Protein AF-A0A4R6AS30-F1 (afdb_monomer_lite)

Radius of gyration: 17.45 Å; chains: 1; bounding box: 44×29×50 Å

pLDDT: mean 78.9, std 15.55, range [41.69, 95.94]

Foldseek 3Di:
DDWDWAWDCQDVPAPTKTFIADPQATFKIKGADDPPHAGWIKIKGDPAADDPGGGHDPDQVLSQVLLQVLCCVVPVHSPQWDWDADPVGDTMIMGIDHDHPVVRVVSNRSSSVSSNVSVVVCVVVCVPVVLVVVPPDPWDWDDDDDQWTQGNVGDIDGD

Secondary structure (DSSP, 8-state):
--EEEEE----TT-SEEEEEEETTEEEEEEEES-GGG---EEEEE-SS--TTSPPBPS-HHHHHHHHHHHHHHHHS--TTEEEEE-TTS-EEEEEEE---HHHHHHHHHHHHHHHHHHHHHHHHHHHHHHHHHSTTSTT-PEEEETTEEE-TTS-EEE-

Structure (mmCIF, N/CA/C/O backbone):
data_AF-A0A4R6AS30-F1
#
_entry.id   AF-A0A4R6AS30-F1
#
loop_
_atom_site.group_PDB
_atom_site.id
_atom_site.type_symbol
_atom_site.label_atom_id
_atom_site.label_alt_id
_atom_site.label_comp_id
_atom_site.label_asym_id
_atom_site.label_entity_id
_atom_site.label_seq_id
_atom_site.pdbx_PDB_ins_code
_atom_site.Cartn_x
_atom_site.Cartn_y
_atom_site.Cartn_z
_atom_site.occupancy
_atom_site.B_iso_or_equiv
_atom_site.auth_seq_id
_atom_site.auth_comp_id
_atom_site.auth_asym_id
_atom_site.auth_atom_id
_atom_site.pdbx_PDB_model_num
ATOM 1 N N . MET A 1 1 ? 3.106 -12.554 13.165 1.00 74.56 1 MET A N 1
ATOM 2 C CA . MET A 1 1 ? 2.162 -11.852 12.283 1.00 74.56 1 MET A CA 1
ATOM 3 C C . MET A 1 1 ? 2.171 -12.519 10.924 1.00 74.56 1 MET A C 1
ATOM 5 O O . MET A 1 1 ? 3.253 -12.778 10.400 1.00 74.56 1 MET A O 1
ATOM 9 N N . ASN A 1 2 ? 1.000 -12.868 10.403 1.00 82.06 2 ASN A N 1
ATOM 10 C CA . ASN A 1 2 ? 0.871 -13.585 9.136 1.00 82.06 2 ASN A CA 1
ATOM 11 C C . ASN A 1 2 ? 0.672 -12.589 7.987 1.00 82.06 2 ASN A C 1
ATOM 13 O O . ASN A 1 2 ? -0.348 -11.906 7.941 1.00 82.06 2 ASN A O 1
ATOM 17 N N . ILE A 1 3 ? 1.643 -12.511 7.075 1.00 89.88 3 ILE A N 1
ATOM 18 C CA . ILE A 1 3 ? 1.606 -11.633 5.900 1.00 89.88 3 ILE A CA 1
ATOM 19 C C . ILE A 1 3 ? 1.472 -12.517 4.666 1.00 89.88 3 ILE A C 1
ATOM 21 O O . ILE A 1 3 ? 2.301 -13.400 4.436 1.00 89.88 3 ILE A O 1
ATOM 25 N N . LYS A 1 4 ? 0.451 -12.269 3.848 1.00 92.50 4 LYS A N 1
ATOM 26 C CA . LYS A 1 4 ? 0.244 -12.962 2.575 1.00 92.50 4 LYS A CA 1
ATOM 27 C C . LYS A 1 4 ? 0.365 -11.970 1.431 1.00 92.50 4 LYS A C 1
ATOM 29 O O . LYS A 1 4 ? -0.421 -11.033 1.334 1.00 92.50 4 LYS A O 1
ATOM 34 N N . ILE A 1 5 ? 1.331 -12.206 0.549 1.00 93.50 5 ILE A N 1
ATOM 35 C CA . ILE A 1 5 ? 1.465 -11.473 -0.711 1.00 93.50 5 ILE A CA 1
ATOM 36 C C . ILE A 1 5 ? 0.763 -12.281 -1.796 1.00 93.50 5 ILE A C 1
ATOM 38 O O . ILE A 1 5 ? 1.130 -13.427 -2.053 1.00 93.50 5 ILE A O 1
ATOM 42 N N . ILE A 1 6 ? -0.276 -11.708 -2.397 1.00 91.62 6 ILE A N 1
ATOM 43 C CA . ILE A 1 6 ? -1.168 -12.415 -3.322 1.00 91.62 6 ILE A CA 1
ATOM 44 C C . ILE A 1 6 ? -1.213 -11.655 -4.642 1.00 91.62 6 ILE A C 1
ATOM 46 O O . ILE A 1 6 ? -1.432 -10.444 -4.646 1.00 91.62 6 ILE A O 1
ATOM 50 N N . ALA A 1 7 ? -1.026 -12.359 -5.759 1.00 90.25 7 ALA A N 1
ATOM 51 C CA . ALA A 1 7 ? -1.206 -11.780 -7.086 1.00 90.25 7 ALA A CA 1
ATOM 52 C C . ALA A 1 7 ? -2.656 -11.296 -7.269 1.00 90.25 7 ALA A C 1
ATOM 54 O O . ALA A 1 7 ? -3.606 -11.975 -6.877 1.00 90.25 7 ALA A O 1
ATOM 55 N N . SER A 1 8 ? -2.831 -10.121 -7.864 1.00 84.56 8 SER A N 1
ATOM 56 C CA . SER A 1 8 ? -4.136 -9.497 -8.092 1.00 84.56 8 SER A CA 1
ATOM 57 C C . SER A 1 8 ? -4.326 -9.191 -9.578 1.00 84.56 8 SER A C 1
ATOM 59 O O . SER A 1 8 ? -3.364 -9.049 -10.326 1.00 84.56 8 SER A O 1
ATOM 61 N N . GLN A 1 9 ? -5.581 -9.093 -10.011 1.00 82.94 9 GLN A N 1
ATOM 62 C CA . GLN A 1 9 ? -5.955 -8.678 -11.371 1.00 82.94 9 GLN 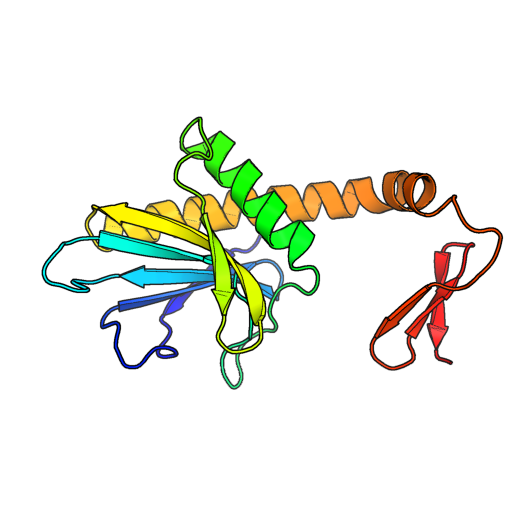A CA 1
ATOM 63 C C . GLN A 1 9 ? -6.871 -7.447 -11.362 1.00 82.94 9 GLN A C 1
ATOM 65 O O . GLN A 1 9 ? -7.548 -7.161 -12.346 1.00 82.94 9 GLN A O 1
ATOM 70 N N . LYS A 1 10 ? -6.909 -6.711 -10.244 1.00 76.31 10 LYS A N 1
ATOM 71 C CA . LYS A 1 10 ? -7.869 -5.622 -10.025 1.00 76.31 10 LYS A CA 1
ATOM 72 C C . LYS A 1 10 ? -7.784 -4.503 -11.064 1.00 76.31 10 LYS A C 1
ATOM 74 O O . LYS A 1 10 ? -8.807 -3.948 -11.451 1.00 76.31 10 LYS A O 1
ATOM 79 N N . PHE A 1 11 ? -6.581 -4.124 -11.485 1.00 73.38 11 PHE A N 1
ATOM 80 C CA . PHE A 1 11 ? -6.376 -3.015 -12.413 1.00 73.38 11 PHE A CA 1
ATOM 81 C C . PHE A 1 11 ? -6.051 -3.539 -13.813 1.00 73.38 11 PHE A C 1
ATOM 83 O O . PHE A 1 11 ? -4.950 -4.011 -14.060 1.00 73.38 11 PHE A O 1
ATOM 90 N N . HIS A 1 12 ? -6.960 -3.391 -14.775 1.00 68.50 12 HIS A N 1
ATOM 91 C CA . HIS A 1 12 ? -6.765 -3.905 -16.142 1.00 68.50 12 HIS A CA 1
ATOM 92 C C . HIS A 1 12 ? -5.509 -3.385 -16.871 1.00 68.50 12 HIS A C 1
ATOM 94 O O . HIS A 1 12 ? -5.073 -3.986 -17.847 1.00 68.50 12 HIS A O 1
ATOM 100 N N . HIS A 1 13 ? -4.921 -2.276 -16.413 1.00 67.19 13 HIS A N 1
ATOM 101 C CA . HIS A 1 13 ? -3.802 -1.605 -17.078 1.00 67.19 13 HIS A CA 1
ATOM 102 C C . HIS A 1 13 ? -2.412 -1.975 -16.536 1.00 67.19 13 HIS A C 1
ATOM 104 O O . HIS A 1 13 ? -1.420 -1.548 -17.124 1.00 67.19 13 HIS A O 1
ATOM 110 N N . SER A 1 14 ? -2.311 -2.739 -15.440 1.00 66.56 14 SER A N 1
ATOM 111 C CA . SER A 1 14 ? -1.015 -3.110 -14.849 1.00 66.56 14 SER A CA 1
ATOM 112 C C . SER A 1 14 ? -0.726 -4.600 -15.058 1.00 66.56 14 SER A C 1
ATOM 114 O O . SER A 1 14 ? -1.501 -5.427 -14.575 1.00 66.56 14 SER A O 1
ATOM 116 N N . PRO A 1 15 ? 0.375 -4.972 -15.734 1.00 70.25 15 PRO A N 1
ATOM 117 C CA . PRO A 1 15 ? 0.663 -6.368 -16.064 1.00 70.25 15 PRO A CA 1
ATOM 118 C C . PRO A 1 15 ? 0.990 -7.219 -14.831 1.00 70.25 15 PRO A C 1
ATOM 120 O O . PRO A 1 15 ? 0.583 -8.376 -14.777 1.00 70.25 15 PRO A O 1
ATOM 123 N N . ALA A 1 16 ? 1.661 -6.646 -13.829 1.00 86.69 16 ALA A N 1
ATOM 124 C CA . ALA A 1 16 ? 1.956 -7.313 -12.567 1.00 86.69 16 ALA A CA 1
ATOM 125 C C . ALA A 1 16 ? 1.348 -6.521 -11.408 1.00 86.69 16 ALA A C 1
ATOM 127 O O . ALA A 1 16 ? 1.505 -5.299 -11.312 1.00 86.69 16 ALA A O 1
ATOM 128 N N . GLN A 1 17 ? 0.586 -7.199 -10.554 1.00 90.12 17 GLN A N 1
ATOM 129 C CA . GLN A 1 17 ? -0.091 -6.576 -9.423 1.00 90.12 17 GLN A CA 1
ATOM 130 C C . GLN A 1 17 ? -0.173 -7.536 -8.252 1.00 90.12 17 GLN A C 1
ATOM 132 O O . GLN A 1 17 ? -0.400 -8.733 -8.431 1.00 90.12 17 GLN A O 1
ATOM 137 N N . TYR A 1 18 ? -0.072 -6.986 -7.050 1.00 92.00 18 TYR A N 1
ATOM 138 C CA . TYR A 1 18 ? -0.132 -7.746 -5.813 1.00 92.00 18 TYR 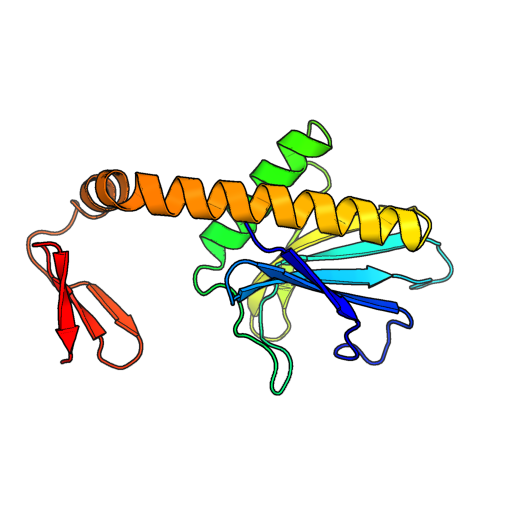A CA 1
ATOM 139 C C . TYR A 1 18 ? -0.951 -6.999 -4.770 1.00 92.00 18 TYR A C 1
ATOM 141 O O . TYR A 1 18 ? -1.083 -5.773 -4.808 1.00 92.00 18 TYR A O 1
ATOM 149 N N . ARG A 1 19 ? -1.471 -7.741 -3.801 1.00 93.44 19 ARG A N 1
ATOM 150 C CA . ARG A 1 19 ? -1.987 -7.207 -2.543 1.00 93.44 19 ARG A CA 1
ATOM 151 C C . ARG A 1 19 ? -1.265 -7.850 -1.367 1.00 93.44 19 ARG A C 1
ATOM 153 O O . ARG A 1 19 ? -0.787 -8.980 -1.484 1.00 93.44 19 ARG A O 1
ATOM 160 N N . ALA A 1 20 ? -1.183 -7.118 -0.265 1.00 94.81 20 ALA A N 1
ATOM 161 C CA . ALA A 1 20 ? -0.651 -7.610 0.993 1.00 94.81 20 ALA A CA 1
ATOM 162 C C . ALA A 1 20 ? -1.792 -7.712 1.998 1.00 94.81 20 ALA A C 1
ATOM 164 O O . ALA A 1 20 ? -2.354 -6.689 2.405 1.00 94.81 20 ALA A O 1
ATOM 165 N N . ASP A 1 21 ? -2.095 -8.945 2.386 1.00 93.31 21 ASP A N 1
ATOM 166 C CA . ASP A 1 21 ? -3.102 -9.263 3.386 1.00 93.31 21 ASP A CA 1
ATOM 167 C C . ASP A 1 21 ? -2.398 -9.576 4.713 1.00 93.31 21 ASP A C 1
ATOM 169 O O . ASP A 1 21 ? -1.500 -10.423 4.764 1.00 93.31 21 ASP A O 1
ATOM 173 N N . VAL A 1 22 ? -2.791 -8.888 5.782 1.00 90.12 22 VAL A N 1
ATOM 174 C CA . VAL A 1 22 ? -2.221 -9.011 7.127 1.00 90.12 22 VAL A CA 1
ATOM 175 C C . VAL A 1 22 ? -3.358 -9.164 8.127 1.00 90.12 22 VAL A C 1
ATOM 177 O O . VAL A 1 22 ? -4.289 -8.364 8.125 1.00 90.12 22 VAL A O 1
ATOM 180 N N . GLU A 1 23 ? -3.303 -10.219 8.945 1.00 86.75 23 GLU A N 1
ATOM 181 C CA . GLU A 1 23 ? -4.306 -10.516 9.988 1.00 86.75 23 GLU A CA 1
ATOM 182 C C . GLU A 1 23 ? -5.770 -10.432 9.492 1.00 86.75 23 GLU A C 1
ATOM 184 O O . GLU A 1 23 ? -6.666 -9.972 10.188 1.00 86.75 23 GLU A O 1
ATOM 189 N N . GLY A 1 24 ? -6.019 -10.880 8.255 1.00 86.69 24 GLY A N 1
ATOM 190 C CA . GLY A 1 24 ? -7.362 -10.925 7.665 1.00 86.69 24 GLY A CA 1
ATOM 191 C C . GLY A 1 24 ? -7.804 -9.660 6.925 1.00 86.69 24 GLY A C 1
ATOM 192 O O . GLY A 1 24 ? -8.908 -9.655 6.389 1.00 86.69 24 GLY A O 1
ATOM 193 N N . PHE A 1 25 ? -6.949 -8.640 6.823 1.00 90.62 25 PHE A N 1
ATOM 194 C CA . PHE A 1 25 ? -7.241 -7.404 6.095 1.00 90.62 25 PHE A CA 1
ATOM 195 C C . PHE A 1 25 ? -6.232 -7.136 4.983 1.00 90.62 25 PHE A C 1
ATOM 197 O O . PHE A 1 25 ? -5.033 -7.340 5.160 1.00 90.62 25 PHE A O 1
ATOM 204 N N . THR A 1 26 ? -6.686 -6.603 3.852 1.00 93.19 26 THR A N 1
ATOM 205 C CA . THR A 1 26 ? -5.786 -6.038 2.843 1.00 93.19 26 THR A CA 1
ATOM 206 C C . THR A 1 26 ? -5.296 -4.669 3.308 1.00 93.19 26 THR A C 1
ATOM 208 O O . THR A 1 26 ? -6.096 -3.747 3.490 1.00 93.19 26 THR A O 1
ATOM 211 N N . LEU A 1 27 ? -3.977 -4.516 3.443 1.00 95.06 27 LEU A N 1
ATOM 212 C CA . LEU A 1 27 ? -3.347 -3.253 3.844 1.00 95.06 27 LEU A CA 1
ATOM 213 C C . LEU A 1 27 ? -2.840 -2.458 2.640 1.00 95.06 27 LEU A C 1
ATOM 215 O O . LEU A 1 27 ? -3.088 -1.260 2.509 1.00 95.06 27 LEU A O 1
ATOM 219 N N . LEU A 1 28 ? -2.116 -3.132 1.748 1.00 95.31 28 LEU A N 1
ATOM 220 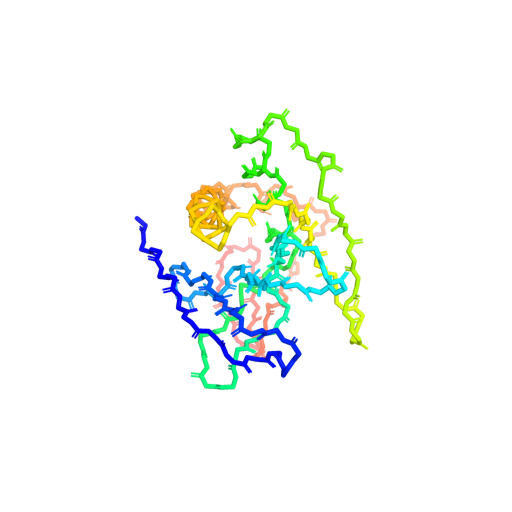C CA . LEU A 1 28 ? -1.409 -2.494 0.645 1.00 95.31 28 LEU A CA 1
ATOM 221 C C . LEU A 1 28 ? -1.706 -3.172 -0.690 1.00 95.31 28 LEU A C 1
ATOM 223 O O . LEU A 1 28 ? -2.054 -4.354 -0.764 1.00 95.31 28 LEU A O 1
ATOM 227 N N . ARG A 1 29 ? -1.488 -2.417 -1.763 1.00 94.00 29 ARG A N 1
ATOM 228 C CA . ARG A 1 29 ? -1.489 -2.885 -3.150 1.00 94.00 29 ARG A CA 1
ATOM 229 C C . ARG A 1 29 ? -0.215 -2.453 -3.844 1.00 94.00 29 ARG A C 1
ATOM 231 O O . ARG A 1 29 ? 0.236 -1.335 -3.635 1.00 94.00 29 ARG A O 1
ATOM 238 N N . LEU A 1 30 ? 0.318 -3.319 -4.689 1.00 92.25 30 LEU A N 1
ATOM 239 C CA . LEU A 1 30 ? 1.462 -3.053 -5.545 1.00 92.25 30 LEU A CA 1
ATOM 240 C C . LEU A 1 30 ? 1.025 -3.191 -6.999 1.00 92.25 30 LEU A C 1
ATOM 242 O O . LEU A 1 30 ? 0.399 -4.182 -7.368 1.00 92.25 30 LEU A O 1
ATOM 246 N N . THR A 1 31 ? 1.382 -2.219 -7.826 1.00 89.75 31 THR A N 1
ATOM 247 C CA . THR A 1 31 ? 1.335 -2.330 -9.286 1.00 89.75 31 THR A CA 1
ATOM 248 C C . THR A 1 31 ? 2.751 -2.196 -9.826 1.00 89.75 31 THR A C 1
ATOM 250 O O . THR A 1 31 ? 3.371 -1.151 -9.628 1.00 89.75 31 THR A O 1
ATOM 253 N N . CYS A 1 32 ? 3.247 -3.240 -10.485 1.00 81.81 32 CYS A N 1
ATOM 254 C CA . CYS A 1 32 ? 4.551 -3.298 -11.139 1.00 81.81 32 CYS A CA 1
ATOM 255 C C . CYS A 1 32 ? 4.384 -3.245 -12.659 1.00 81.81 32 CYS A C 1
ATOM 257 O O . CYS A 1 32 ? 3.467 -3.843 -13.231 1.00 81.81 32 CYS A O 1
ATOM 259 N N . GLY A 1 33 ? 5.317 -2.568 -13.319 1.00 70.31 33 GLY A N 1
ATOM 260 C CA . GLY A 1 33 ? 5.415 -2.566 -14.773 1.00 70.31 33 GLY A CA 1
ATOM 261 C C . GLY A 1 33 ? 5.587 -1.177 -15.363 1.00 70.31 33 GLY A C 1
ATOM 262 O O . GLY A 1 33 ? 5.485 -0.156 -14.683 1.00 70.31 33 GLY A O 1
ATOM 263 N N . SER A 1 34 ? 5.847 -1.154 -16.669 1.00 53.06 34 SER A N 1
ATOM 264 C CA . SER A 1 34 ? 6.096 0.066 -17.424 1.00 53.06 34 SER A CA 1
ATOM 265 C C . SER A 1 34 ? 4.814 0.859 -17.662 1.00 53.06 34 SER A C 1
ATOM 267 O O . SER A 1 34 ? 4.305 0.925 -18.782 1.00 53.06 34 SER A O 1
ATOM 269 N N . SER A 1 35 ? 4.293 1.511 -16.628 1.00 47.25 35 SER A N 1
ATOM 270 C CA . SER A 1 35 ? 3.453 2.679 -16.881 1.00 47.25 35 SER A CA 1
ATOM 271 C C . SER A 1 35 ? 4.350 3.711 -17.568 1.00 47.25 35 SER A C 1
ATOM 273 O O . SER A 1 35 ? 5.311 4.192 -16.974 1.00 47.25 35 SER A O 1
ATOM 275 N N . TYR A 1 36 ? 4.089 3.987 -18.848 1.00 45.50 36 TYR A N 1
ATOM 276 C CA . TYR A 1 36 ? 4.845 4.952 -19.660 1.00 45.50 36 TYR A CA 1
ATOM 277 C C . TYR A 1 36 ? 6.323 4.595 -19.936 1.00 45.50 36 TYR A C 1
ATOM 279 O O . TYR A 1 36 ? 7.162 5.483 -20.061 1.00 45.50 36 TYR A O 1
ATOM 287 N N . GLY A 1 37 ? 6.667 3.307 -20.062 1.00 45.78 37 GLY A N 1
ATOM 288 C CA . GLY A 1 37 ? 8.005 2.898 -20.530 1.00 45.78 37 GLY A CA 1
ATOM 289 C C . GLY A 1 37 ? 9.139 2.984 -19.496 1.00 45.78 37 GLY A C 1
ATOM 290 O O . GLY A 1 37 ? 10.300 2.828 -19.864 1.00 45.78 37 GLY A O 1
ATOM 291 N N . LEU A 1 38 ? 8.830 3.201 -18.212 1.00 49.69 38 LEU A N 1
ATOM 292 C CA . LEU A 1 38 ? 9.810 3.221 -17.119 1.00 49.69 38 LEU A CA 1
ATOM 293 C C . LEU A 1 38 ? 9.659 1.983 -16.226 1.00 49.69 38 LEU A C 1
ATOM 295 O O . LEU A 1 38 ? 8.552 1.657 -15.812 1.00 49.69 38 LEU A O 1
ATOM 299 N N . SER A 1 39 ? 10.761 1.298 -15.910 1.00 66.75 39 SER A N 1
ATOM 300 C CA . SER A 1 39 ? 10.763 0.214 -14.921 1.00 66.75 39 SER A CA 1
ATOM 301 C C . SER A 1 39 ? 10.519 0.767 -13.514 1.00 66.75 39 SER A C 1
ATOM 303 O O . SER A 1 39 ? 11.183 1.712 -13.077 1.00 66.75 39 SER A O 1
ATOM 305 N N . GLY A 1 40 ? 9.558 0.184 -12.801 1.00 75.25 40 GLY A N 1
ATOM 306 C CA . GLY A 1 40 ? 9.203 0.611 -11.456 1.00 75.25 40 GLY A CA 1
ATOM 307 C C . GLY A 1 40 ? 7.893 0.022 -10.953 1.00 75.25 40 GLY A C 1
ATOM 308 O O . GLY A 1 40 ? 7.282 -0.842 -11.592 1.00 75.25 40 GLY A O 1
ATOM 309 N N . GLY A 1 41 ? 7.471 0.526 -9.798 1.00 85.69 41 GLY A N 1
ATOM 310 C CA . GLY A 1 41 ? 6.236 0.125 -9.148 1.00 85.69 41 GLY A CA 1
ATOM 311 C C . GLY A 1 41 ? 5.625 1.244 -8.315 1.00 85.69 41 GLY A C 1
ATOM 312 O O . GLY A 1 41 ? 6.303 2.193 -7.912 1.00 85.69 41 GLY A O 1
ATOM 313 N N . ALA A 1 42 ? 4.326 1.116 -8.068 1.00 89.81 42 ALA A N 1
ATOM 314 C CA . ALA A 1 42 ? 3.583 1.971 -7.154 1.00 89.81 42 ALA A CA 1
ATOM 315 C C . ALA A 1 42 ? 2.963 1.119 -6.047 1.00 89.81 42 ALA A C 1
ATOM 317 O O . ALA A 1 42 ? 2.261 0.146 -6.335 1.00 89.81 42 ALA A O 1
ATOM 318 N N . ILE A 1 43 ? 3.216 1.495 -4.797 1.00 93.12 43 ILE A N 1
ATOM 319 C CA . ILE A 1 43 ? 2.627 0.878 -3.610 1.00 93.12 43 ILE A CA 1
ATOM 320 C C . ILE A 1 43 ? 1.583 1.833 -3.053 1.00 93.12 43 ILE A C 1
ATOM 322 O O . ILE A 1 43 ? 1.878 3.004 -2.837 1.00 93.12 43 ILE A O 1
ATOM 326 N N . LYS A 1 44 ? 0.370 1.341 -2.813 1.00 94.56 44 LYS A N 1
ATOM 327 C CA . LYS A 1 44 ? -0.762 2.144 -2.343 1.00 94.56 44 LYS A CA 1
ATOM 328 C C . LYS A 1 44 ? -1.392 1.521 -1.112 1.00 94.56 44 LYS A C 1
ATOM 330 O O . LYS A 1 44 ? -1.526 0.296 -1.076 1.00 94.56 44 LYS A O 1
ATOM 335 N N . THR A 1 45 ? -1.862 2.327 -0.162 1.00 95.94 45 THR A N 1
ATOM 336 C CA . THR A 1 45 ? -2.821 1.816 0.826 1.00 95.94 45 THR A CA 1
ATOM 337 C C . THR A 1 45 ? -4.096 1.382 0.115 1.00 95.94 45 THR A C 1
ATOM 339 O O . THR A 1 45 ? -4.554 2.014 -0.843 1.00 95.94 45 THR A O 1
ATOM 342 N N . ALA A 1 46 ? -4.658 0.253 0.531 1.00 92.31 46 ALA A N 1
ATOM 343 C CA . ALA A 1 46 ? -5.900 -0.212 -0.054 1.00 92.31 46 ALA A CA 1
ATOM 344 C C . ALA A 1 46 ? -7.055 0.722 0.354 1.00 92.31 46 ALA A C 1
ATOM 346 O O . ALA A 1 46 ? -7.077 1.231 1.464 1.00 92.31 46 ALA A O 1
ATOM 347 N N . THR A 1 47 ? -7.998 0.976 -0.557 1.00 88.81 47 THR A N 1
ATOM 348 C CA . THR A 1 47 ? -9.227 1.753 -0.273 1.00 88.81 47 THR A CA 1
ATOM 349 C C . THR A 1 47 ? -10.501 0.938 -0.462 1.00 88.81 47 THR A C 1
ATOM 351 O O . THR A 1 47 ? -11.578 1.336 -0.031 1.00 88.81 47 THR A O 1
ATOM 354 N N . VAL A 1 48 ? -10.398 -0.194 -1.160 1.00 83.44 48 VAL A N 1
ATOM 355 C CA . VAL A 1 48 ? -11.498 -1.128 -1.401 1.00 83.44 48 VAL A CA 1
ATOM 356 C C . VAL A 1 48 ? -10.958 -2.536 -1.628 1.00 83.44 48 VAL A C 1
ATOM 358 O O . VAL A 1 48 ? -9.847 -2.701 -2.161 1.00 83.44 48 VAL A O 1
ATOM 361 N N . GLY A 1 49 ? -11.737 -3.536 -1.211 1.00 73.19 49 GLY A N 1
ATOM 362 C CA . GLY A 1 49 ? -11.419 -4.957 -1.357 1.00 73.19 49 GLY A CA 1
ATOM 363 C C . GLY A 1 49 ? -11.296 -5.389 -2.818 1.00 73.19 49 GLY A C 1
ATOM 364 O O . GLY A 1 49 ? -11.593 -4.624 -3.741 1.00 73.19 49 GLY A O 1
ATOM 365 N N . ASP A 1 50 ? -10.777 -6.593 -3.033 1.00 69.62 50 ASP A N 1
ATOM 366 C CA . ASP A 1 50 ? -10.970 -7.297 -4.309 1.00 69.62 50 ASP A CA 1
ATOM 367 C C . ASP A 1 50 ? -12.356 -7.946 -4.295 1.00 69.62 50 ASP A C 1
ATOM 369 O O . ASP A 1 50 ? -12.831 -8.321 -3.224 1.00 69.62 50 ASP A O 1
ATOM 373 N N . ASP A 1 51 ? -13.003 -8.089 -5.452 1.00 63.28 51 ASP A N 1
ATOM 374 C CA . ASP A 1 51 ? -14.273 -8.817 -5.541 1.00 63.28 51 ASP A CA 1
ATOM 375 C C . ASP A 1 51 ? -14.065 -10.254 -5.028 1.00 63.28 51 ASP A C 1
ATOM 377 O O . ASP A 1 51 ? -13.312 -11.034 -5.612 1.00 63.28 51 ASP A O 1
ATOM 381 N N . GLY A 1 52 ? -14.668 -10.581 -3.879 1.00 64.19 52 GLY A N 1
ATOM 382 C CA . GLY A 1 52 ? -14.477 -11.861 -3.180 1.00 64.19 52 GLY A CA 1
ATOM 383 C C . GLY A 1 52 ? -13.150 -12.014 -2.415 1.00 64.19 52 GLY A C 1
ATOM 384 O O . GLY A 1 52 ? -12.847 -13.106 -1.936 1.00 64.19 52 GLY A O 1
ATOM 385 N N . GLY A 1 53 ? -12.346 -10.952 -2.305 1.00 72.88 53 GLY A N 1
ATOM 386 C CA . GLY A 1 53 ? -11.145 -10.896 -1.468 1.00 72.88 53 GLY A CA 1
ATOM 387 C C . GLY A 1 53 ? -11.445 -10.557 -0.005 1.00 72.88 53 GLY A C 1
ATOM 388 O O . GLY A 1 53 ? -12.587 -10.311 0.376 1.00 72.88 53 GLY A O 1
ATOM 389 N N . VAL A 1 54 ? -10.399 -10.527 0.824 1.00 83.94 54 VAL A N 1
ATOM 390 C CA . VAL A 1 54 ? -10.521 -10.070 2.216 1.00 83.94 54 VAL A CA 1
ATOM 391 C C . VAL A 1 54 ? -10.836 -8.563 2.271 1.00 83.94 54 VAL A C 1
ATOM 393 O O . VAL A 1 54 ? -10.478 -7.831 1.337 1.00 83.94 54 VAL A O 1
ATOM 396 N N . PRO A 1 55 ? -11.519 -8.079 3.326 1.00 88.06 55 PRO A N 1
ATOM 397 C CA . PRO A 1 55 ? -11.827 -6.659 3.464 1.00 88.06 55 PRO A CA 1
ATOM 398 C C . PRO A 1 55 ? -10.555 -5.813 3.571 1.00 88.06 55 PRO A C 1
ATOM 400 O O . PRO A 1 55 ? -9.491 -6.284 3.969 1.00 88.06 55 PRO A O 1
ATOM 403 N N . VAL A 1 56 ? -10.667 -4.532 3.225 1.00 88.69 56 VAL A N 1
ATOM 404 C CA . VAL A 1 56 ? -9.609 -3.552 3.508 1.00 88.69 56 VAL A CA 1
ATOM 405 C C . VAL A 1 56 ? -9.635 -3.201 4.986 1.00 88.69 56 VAL A C 1
ATOM 407 O O . VAL A 1 56 ? -10.695 -3.248 5.607 1.00 88.69 56 VAL A O 1
ATOM 410 N N . TYR A 1 57 ? -8.472 -2.864 5.541 1.00 88.38 57 TYR A N 1
ATOM 411 C CA . TYR A 1 57 ? -8.388 -2.380 6.914 1.00 88.38 57 TYR A CA 1
ATOM 412 C C . TYR A 1 57 ? -9.338 -1.184 7.124 1.00 88.38 57 TYR A C 1
ATOM 414 O O . TYR A 1 57 ? -9.290 -0.242 6.331 1.00 88.38 57 TYR A O 1
ATOM 422 N N . PRO A 1 58 ? -10.215 -1.218 8.141 1.00 84.62 58 PRO A N 1
ATOM 423 C CA . PRO A 1 58 ? -11.359 -0.308 8.218 1.00 84.62 58 PRO A CA 1
ATOM 424 C C . PRO A 1 58 ? -10.955 1.152 8.450 1.00 84.62 58 PRO A C 1
ATOM 426 O O . PRO A 1 58 ? -11.552 2.055 7.865 1.00 84.62 58 PRO A O 1
ATOM 429 N N . ASP A 1 59 ? -9.921 1.394 9.259 1.00 87.56 59 ASP A N 1
ATOM 430 C CA . ASP A 1 59 ? -9.436 2.745 9.530 1.00 87.56 59 ASP A CA 1
ATOM 431 C C . ASP A 1 59 ? -8.369 3.167 8.510 1.00 87.56 59 ASP A C 1
ATOM 433 O O . ASP A 1 59 ? -7.179 2.845 8.609 1.00 87.56 59 ASP A O 1
ATOM 437 N N . GLN A 1 60 ? -8.810 3.948 7.525 1.00 89.06 60 GLN A N 1
ATOM 438 C CA . GLN A 1 60 ? -7.944 4.479 6.479 1.00 89.06 60 GLN A CA 1
ATOM 439 C C . GLN A 1 60 ? -6.891 5.465 7.009 1.00 89.06 60 GLN A C 1
ATOM 441 O O . GLN A 1 60 ? -5.797 5.556 6.445 1.00 89.06 60 GLN A O 1
ATOM 446 N N . GLY A 1 61 ? -7.194 6.206 8.077 1.00 88.38 61 GLY A N 1
ATOM 447 C CA . GLY A 1 61 ? -6.264 7.145 8.703 1.00 88.38 61 GLY A CA 1
ATOM 448 C C . GLY A 1 61 ? -5.125 6.412 9.406 1.00 88.38 61 GLY A C 1
ATOM 449 O O . GLY A 1 61 ? -3.950 6.736 9.185 1.00 88.38 61 GLY A O 1
ATOM 450 N N . ALA A 1 62 ? -5.455 5.369 10.168 1.00 89.81 62 ALA A N 1
ATOM 451 C CA . ALA A 1 62 ? -4.473 4.476 10.775 1.00 89.81 62 ALA A CA 1
ATOM 452 C C . ALA A 1 62 ? -3.646 3.743 9.712 1.00 89.81 62 ALA A C 1
ATOM 454 O O . ALA A 1 62 ? -2.428 3.635 9.852 1.00 89.81 62 ALA A O 1
ATOM 455 N N . LEU A 1 63 ? -4.265 3.307 8.612 1.00 93.25 63 LEU A N 1
ATOM 456 C CA . LEU A 1 63 ? -3.567 2.626 7.522 1.00 93.25 63 LEU A CA 1
ATOM 457 C C . LEU A 1 63 ? -2.518 3.526 6.846 1.00 93.25 63 LEU A C 1
ATOM 459 O O . LEU A 1 63 ? -1.379 3.109 6.631 1.00 93.25 63 LEU A O 1
ATOM 463 N N . ILE A 1 64 ? -2.876 4.778 6.549 1.00 93.31 64 ILE A N 1
ATOM 464 C CA . ILE A 1 64 ? -1.949 5.775 5.990 1.00 93.31 64 ILE A CA 1
ATOM 465 C C . ILE A 1 64 ? -0.836 6.106 6.993 1.00 93.31 64 ILE A C 1
ATOM 467 O O . ILE A 1 64 ? 0.340 6.158 6.624 1.00 93.31 64 ILE A O 1
ATOM 471 N N . SER A 1 65 ? -1.185 6.288 8.267 1.00 91.38 65 SER A N 1
ATOM 472 C CA . SER A 1 65 ? -0.218 6.573 9.333 1.00 91.38 65 SER A CA 1
ATOM 473 C C . SER A 1 65 ? 0.773 5.424 9.521 1.00 91.38 65 SER A C 1
ATOM 475 O O . SER A 1 65 ? 1.981 5.653 9.611 1.00 91.38 65 SER A O 1
ATOM 477 N N . ALA A 1 66 ? 0.294 4.181 9.492 1.00 93.69 66 ALA A N 1
ATOM 478 C CA . ALA A 1 66 ? 1.133 2.993 9.550 1.00 93.69 66 ALA A CA 1
ATOM 479 C C . ALA A 1 66 ? 2.080 2.915 8.347 1.00 93.69 66 ALA A C 1
ATOM 481 O O . ALA A 1 66 ? 3.259 2.614 8.524 1.00 93.69 66 ALA A O 1
ATOM 482 N N . MET A 1 67 ? 1.606 3.240 7.138 1.00 95.31 67 MET A N 1
ATOM 483 C CA . MET A 1 67 ? 2.449 3.286 5.938 1.00 95.31 67 MET A CA 1
ATOM 484 C C . MET A 1 67 ? 3.562 4.329 6.068 1.00 95.31 67 MET A C 1
ATOM 486 O O . MET A 1 67 ? 4.711 4.042 5.740 1.00 95.31 67 MET A O 1
ATOM 490 N N . LYS A 1 68 ? 3.248 5.515 6.601 1.00 91.44 68 LYS A N 1
ATOM 491 C CA . LYS A 1 68 ? 4.237 6.563 6.884 1.00 91.44 68 LYS A CA 1
ATOM 492 C C . LYS A 1 68 ? 5.297 6.090 7.881 1.00 91.44 68 LYS A C 1
ATOM 494 O O . LYS A 1 68 ? 6.488 6.233 7.614 1.00 91.44 68 LYS A O 1
ATOM 499 N N . VAL A 1 69 ? 4.885 5.492 9.000 1.00 91.25 69 VAL A N 1
ATOM 500 C CA . VAL A 1 69 ? 5.813 4.943 10.006 1.00 91.25 69 VAL A CA 1
ATOM 501 C C . VAL A 1 69 ? 6.691 3.844 9.402 1.00 91.25 69 VAL A C 1
ATOM 503 O O . VAL A 1 69 ? 7.909 3.862 9.582 1.00 91.25 69 VAL A O 1
ATOM 506 N N . ALA A 1 70 ? 6.095 2.917 8.651 1.00 91.38 70 ALA A N 1
ATOM 507 C CA . ALA A 1 70 ? 6.808 1.837 7.977 1.00 91.38 70 ALA A CA 1
ATOM 508 C C . ALA A 1 70 ? 7.832 2.372 6.968 1.00 91.38 70 ALA A C 1
ATOM 510 O O . ALA A 1 70 ? 8.974 1.910 6.941 1.00 91.38 70 ALA A O 1
ATOM 511 N N . LEU A 1 71 ? 7.463 3.382 6.179 1.00 88.31 71 LEU A N 1
ATOM 512 C CA . LEU A 1 71 ? 8.358 4.014 5.218 1.00 88.31 71 LEU A CA 1
ATOM 513 C C . LEU A 1 71 ? 9.535 4.713 5.910 1.00 88.31 71 LEU A C 1
ATOM 515 O O . LEU A 1 71 ? 10.679 4.497 5.516 1.00 88.31 71 LEU A O 1
ATOM 519 N N . ILE A 1 72 ? 9.290 5.463 6.989 1.00 86.12 72 ILE A N 1
ATOM 520 C CA . ILE A 1 72 ? 10.358 6.100 7.778 1.00 86.12 72 ILE A CA 1
ATOM 521 C C . ILE A 1 72 ? 11.327 5.052 8.332 1.00 86.12 72 ILE A C 1
ATOM 523 O O . ILE A 1 72 ? 12.537 5.239 8.242 1.00 86.12 72 ILE A O 1
ATOM 527 N N . LYS A 1 73 ? 10.830 3.932 8.867 1.00 86.88 73 LYS A N 1
ATOM 528 C CA . LYS A 1 73 ? 11.697 2.856 9.375 1.00 86.88 73 LYS A CA 1
ATOM 529 C C . LYS A 1 73 ? 12.540 2.203 8.279 1.00 86.88 73 LYS A C 1
ATOM 531 O O . LYS A 1 73 ? 13.676 1.818 8.529 1.00 86.88 73 LYS A O 1
ATOM 536 N N . SER A 1 74 ? 11.974 2.075 7.083 1.00 83.69 74 SER A N 1
ATOM 537 C CA . SER A 1 74 ? 12.563 1.298 5.988 1.00 83.69 74 SER A CA 1
ATOM 538 C C . SER A 1 74 ? 13.511 2.122 5.114 1.00 83.69 74 SER A C 1
ATOM 540 O O . SER A 1 74 ? 14.514 1.603 4.633 1.00 83.69 74 SER A O 1
ATOM 542 N N . ALA A 1 75 ? 13.198 3.402 4.904 1.00 81.56 75 ALA A N 1
ATOM 543 C CA . ALA A 1 75 ? 13.911 4.309 4.002 1.00 81.56 75 ALA A CA 1
ATOM 544 C C . ALA A 1 75 ? 14.492 5.549 4.710 1.00 81.56 75 ALA A C 1
ATOM 546 O O . ALA A 1 75 ? 15.172 6.357 4.081 1.00 81.56 75 ALA A O 1
ATOM 547 N N . GLY A 1 76 ? 14.231 5.732 6.009 1.00 78.81 76 GLY A N 1
ATOM 548 C CA . GLY A 1 76 ? 14.716 6.871 6.798 1.00 78.81 76 GLY A CA 1
ATOM 549 C C . GLY A 1 76 ? 13.973 8.190 6.553 1.00 78.81 76 GLY A C 1
ATOM 550 O O . GLY A 1 76 ? 14.315 9.203 7.160 1.00 78.81 76 GLY A O 1
ATOM 551 N N . SER A 1 77 ? 12.972 8.212 5.667 1.00 76.06 77 SER A N 1
ATOM 552 C CA . SER A 1 77 ? 12.194 9.406 5.321 1.00 76.06 77 SER A CA 1
ATOM 553 C C . SER A 1 77 ? 10.848 9.027 4.706 1.00 76.06 77 SER A C 1
ATOM 555 O O . SER A 1 77 ? 10.740 7.974 4.093 1.00 76.06 77 SER A O 1
ATOM 557 N N . ASP A 1 78 ? 9.842 9.895 4.833 1.00 79.06 78 ASP A N 1
ATOM 558 C CA . ASP A 1 78 ? 8.518 9.762 4.211 1.00 79.06 78 ASP A CA 1
ATOM 559 C C . ASP A 1 78 ? 8.307 10.679 2.997 1.00 79.06 78 ASP A C 1
ATOM 561 O O . ASP A 1 78 ? 7.185 10.808 2.518 1.00 79.06 78 ASP A O 1
ATOM 565 N N . ARG A 1 79 ? 9.362 11.325 2.485 1.00 73.62 79 ARG A N 1
ATOM 566 C CA . ARG A 1 79 ? 9.253 12.289 1.373 1.00 73.62 79 ARG A CA 1
ATOM 567 C C . ARG A 1 79 ? 8.659 11.705 0.091 1.00 73.62 79 ARG A C 1
ATOM 569 O O . ARG A 1 79 ? 8.106 12.460 -0.699 1.00 73.62 79 ARG A O 1
ATOM 576 N N . ASP A 1 80 ? 8.774 10.394 -0.089 1.00 81.62 80 ASP A N 1
ATOM 577 C CA . ASP A 1 80 ? 8.253 9.675 -1.253 1.00 81.62 80 ASP A CA 1
ATOM 578 C C . ASP A 1 80 ? 6.794 9.212 -1.074 1.00 81.62 80 ASP A C 1
ATOM 580 O O . ASP A 1 80 ? 6.249 8.560 -1.964 1.00 81.62 80 ASP A O 1
ATOM 584 N N . LEU A 1 81 ? 6.163 9.514 0.070 1.00 89.06 81 LEU A N 1
ATOM 585 C CA . LEU A 1 81 ? 4.755 9.218 0.331 1.00 89.06 81 LEU A CA 1
ATOM 586 C C . LEU A 1 81 ? 3.868 10.403 -0.062 1.00 89.06 81 LEU A C 1
ATOM 588 O O . LEU A 1 81 ? 3.887 11.458 0.574 1.00 89.06 81 LEU A O 1
ATOM 592 N N . GLU A 1 82 ? 3.004 10.191 -1.046 1.00 91.38 82 GLU A N 1
ATOM 593 C CA . GLU A 1 82 ? 1.953 11.131 -1.428 1.00 91.38 82 GLU A CA 1
ATOM 594 C C . GLU A 1 82 ? 0.595 10.692 -0.875 1.00 91.38 82 GLU A C 1
ATOM 596 O O . GLU A 1 82 ? 0.228 9.520 -0.958 1.00 91.38 82 GLU A O 1
ATOM 601 N N . ILE A 1 83 ? -0.197 11.636 -0.356 1.00 92.38 83 ILE A N 1
ATOM 602 C CA . ILE A 1 83 ? -1.595 11.378 0.012 1.00 92.38 83 ILE A CA 1
ATOM 603 C C . ILE A 1 83 ? -2.497 11.832 -1.128 1.00 92.38 83 ILE A C 1
ATOM 605 O O . ILE A 1 83 ? -2.591 13.021 -1.439 1.00 92.38 83 ILE A O 1
ATOM 609 N N . ARG A 1 84 ? -3.180 10.876 -1.751 1.00 91.19 84 ARG A N 1
ATOM 610 C CA . ARG A 1 84 ? -4.045 11.091 -2.916 1.00 91.19 84 ARG A CA 1
ATOM 611 C C . ARG A 1 84 ? -5.476 10.671 -2.599 1.00 91.19 84 ARG A C 1
ATOM 613 O O . ARG A 1 84 ? -5.752 10.121 -1.536 1.00 91.19 84 ARG A O 1
ATOM 620 N N . ARG A 1 85 ? -6.405 10.956 -3.513 1.00 89.69 85 ARG A N 1
ATOM 621 C CA . ARG A 1 85 ? -7.802 10.507 -3.430 1.00 89.69 85 ARG A CA 1
ATOM 622 C C . ARG A 1 85 ? -8.149 9.629 -4.620 1.00 89.69 85 ARG A C 1
ATOM 624 O O . ARG A 1 85 ? -7.701 9.905 -5.733 1.00 89.69 85 ARG A O 1
ATOM 631 N N . ASP A 1 86 ? -8.911 8.567 -4.381 1.00 84.50 86 ASP A N 1
ATOM 632 C CA . ASP A 1 86 ? -9.427 7.720 -5.458 1.00 84.50 86 ASP A CA 1
ATOM 633 C C . ASP A 1 86 ? -10.636 8.369 -6.159 1.00 84.50 86 ASP A C 1
ATOM 635 O O . ASP A 1 86 ? -11.064 9.468 -5.802 1.00 84.50 86 ASP A O 1
ATOM 639 N N . SER A 1 87 ? -11.191 7.705 -7.178 1.00 83.94 87 SER A N 1
ATOM 640 C CA . SER A 1 87 ? -12.334 8.219 -7.952 1.00 83.94 87 SER A CA 1
ATOM 641 C C . SER A 1 87 ? -13.614 8.410 -7.131 1.00 83.94 87 SER A C 1
ATOM 643 O O . SER A 1 87 ? -14.522 9.100 -7.586 1.00 83.94 87 SER A O 1
ATOM 645 N N . LEU A 1 88 ? -13.685 7.823 -5.933 1.00 85.50 88 LEU A N 1
ATOM 646 C CA . LEU A 1 88 ? -14.789 7.967 -4.984 1.00 85.50 88 LEU A CA 1
ATOM 647 C C . LEU A 1 88 ? -14.442 8.938 -3.840 1.00 85.50 88 LEU A C 1
ATOM 649 O O . LEU A 1 88 ? -15.209 9.077 -2.892 1.00 85.50 88 LEU A O 1
ATOM 653 N N . GLY A 1 89 ? -13.295 9.619 -3.915 1.00 84.25 89 GLY A N 1
ATOM 654 C CA . GLY A 1 89 ? -12.872 10.638 -2.957 1.00 84.25 89 GLY A CA 1
ATOM 655 C C . GLY A 1 89 ? -12.181 10.105 -1.700 1.00 84.25 89 GLY A C 1
ATOM 656 O O . GLY A 1 89 ? -11.830 10.911 -0.833 1.00 84.25 89 GLY A O 1
ATOM 657 N N . ARG A 1 90 ? -11.937 8.794 -1.581 1.00 87.06 90 ARG A N 1
ATOM 658 C CA . ARG A 1 90 ? -11.287 8.195 -0.400 1.00 87.06 90 ARG A CA 1
ATOM 659 C C . ARG A 1 90 ? -9.786 8.447 -0.430 1.00 87.06 90 ARG A C 1
ATOM 661 O O . ARG A 1 90 ? -9.157 8.276 -1.472 1.00 87.06 90 ARG A O 1
ATOM 668 N N . ALA A 1 91 ? -9.218 8.845 0.706 1.00 91.12 91 ALA A N 1
ATOM 669 C CA . ALA A 1 91 ? -7.788 9.108 0.815 1.00 91.12 91 ALA A CA 1
ATOM 670 C C . ALA A 1 91 ? -6.967 7.808 0.786 1.00 91.12 91 ALA A C 1
ATOM 672 O O . ALA A 1 91 ? -7.382 6.792 1.344 1.00 91.12 91 ALA A O 1
ATOM 673 N N . PHE A 1 92 ? -5.787 7.839 0.176 1.00 93.25 92 PHE A N 1
ATOM 674 C CA . PHE A 1 92 ? -4.813 6.750 0.228 1.00 93.25 92 PHE A CA 1
ATOM 675 C C . PHE A 1 92 ? -3.384 7.277 0.167 1.00 93.25 92 PHE A C 1
ATOM 677 O O . PHE A 1 92 ? -3.132 8.326 -0.427 1.00 93.25 92 PHE A O 1
ATOM 684 N N . GLY A 1 93 ? -2.462 6.541 0.783 1.00 94.06 93 GLY A N 1
ATOM 685 C CA . GLY A 1 93 ? -1.028 6.788 0.669 1.00 94.06 93 GLY A CA 1
ATOM 686 C C . GLY A 1 93 ? -0.470 6.085 -0.562 1.00 94.06 93 GLY A C 1
ATOM 687 O O . GLY A 1 93 ? -0.846 4.945 -0.826 1.00 94.06 93 GLY A O 1
ATOM 688 N N . GLU A 1 94 ? 0.400 6.746 -1.315 1.00 94.44 94 GLU A N 1
ATOM 689 C CA . GLU A 1 94 ? 1.060 6.215 -2.507 1.00 94.44 94 GLU A CA 1
ATOM 690 C C . GLU A 1 94 ? 2.566 6.456 -2.438 1.00 94.44 94 GLU A C 1
ATOM 692 O O . GLU A 1 94 ? 3.005 7.562 -2.149 1.00 94.44 94 GLU A O 1
ATOM 697 N N . ILE A 1 95 ? 3.347 5.419 -2.734 1.00 90.94 95 ILE A N 1
ATOM 698 C CA . ILE A 1 95 ? 4.792 5.498 -2.949 1.00 90.94 95 ILE A CA 1
ATOM 699 C C . ILE A 1 95 ? 5.058 5.038 -4.372 1.00 90.94 95 ILE A C 1
ATOM 701 O O . ILE A 1 95 ? 4.625 3.950 -4.761 1.00 90.94 95 ILE A O 1
ATOM 705 N N . THR A 1 96 ? 5.807 5.824 -5.136 1.00 88.06 96 THR A N 1
ATOM 706 C CA . THR A 1 96 ? 6.272 5.431 -6.471 1.00 88.06 96 THR A CA 1
ATOM 707 C C . THR A 1 96 ? 7.782 5.310 -6.487 1.00 88.06 96 THR A C 1
ATOM 709 O O . THR A 1 96 ? 8.480 6.185 -5.984 1.00 88.06 96 THR A O 1
ATOM 712 N N . GLY A 1 97 ? 8.300 4.249 -7.097 1.00 83.06 97 GLY A N 1
ATOM 713 C CA . GLY A 1 97 ? 9.736 4.015 -7.167 1.00 83.06 97 GLY A CA 1
ATOM 714 C C . GLY A 1 97 ? 10.151 3.321 -8.453 1.00 83.06 97 GLY A C 1
ATOM 715 O O . GLY A 1 97 ? 9.338 2.714 -9.151 1.00 83.06 97 GLY A O 1
ATOM 716 N N . LYS A 1 98 ? 11.447 3.406 -8.758 1.00 83.06 98 LYS A N 1
ATOM 717 C CA . LYS A 1 98 ? 12.086 2.627 -9.825 1.00 83.06 98 LYS A CA 1
ATOM 718 C C . LYS A 1 98 ? 12.649 1.334 -9.242 1.00 83.06 98 LYS A C 1
ATOM 720 O O . LYS A 1 98 ? 13.128 1.335 -8.113 1.00 83.06 98 LYS A O 1
ATOM 725 N N . GLY A 1 99 ? 12.634 0.258 -10.018 1.00 81.25 99 GLY A N 1
ATOM 726 C CA . GLY A 1 99 ? 13.146 -1.039 -9.575 1.00 81.25 99 GLY A CA 1
ATOM 727 C C . GLY A 1 99 ? 12.705 -2.180 -10.480 1.00 81.25 99 GLY A C 1
ATOM 728 O O . GLY A 1 99 ? 11.868 -1.990 -11.368 1.00 81.25 99 GLY A O 1
ATOM 729 N N . SER A 1 100 ? 13.293 -3.357 -10.266 1.00 84.19 100 SER A N 1
ATOM 730 C CA . SER A 1 100 ? 12.750 -4.596 -10.824 1.00 84.19 100 SER A CA 1
ATOM 731 C C . SER A 1 100 ? 11.465 -4.995 -10.091 1.00 84.19 100 SER A C 1
ATOM 733 O O . SER A 1 100 ? 11.203 -4.535 -8.980 1.00 84.19 100 SER A O 1
ATOM 735 N N . GLU A 1 101 ? 10.664 -5.870 -10.698 1.00 85.81 101 GLU A N 1
ATOM 736 C CA . GLU A 1 101 ? 9.478 -6.432 -10.042 1.00 85.81 101 GLU A CA 1
ATOM 737 C C . GLU A 1 101 ? 9.834 -7.098 -8.704 1.00 85.81 101 GLU A C 1
ATOM 739 O O . GLU A 1 101 ? 9.180 -6.826 -7.699 1.00 85.81 101 GLU A O 1
ATOM 744 N N . ASP A 1 102 ? 10.924 -7.870 -8.664 1.00 87.69 102 ASP A N 1
ATOM 745 C CA . ASP A 1 102 ? 11.415 -8.530 -7.450 1.00 87.69 102 ASP A CA 1
ATOM 746 C C . ASP A 1 102 ? 11.805 -7.525 -6.356 1.00 87.69 102 ASP A C 1
ATOM 748 O O . ASP A 1 102 ? 11.517 -7.739 -5.177 1.00 87.69 102 ASP A O 1
ATOM 752 N N . ASP A 1 103 ? 12.443 -6.407 -6.719 1.00 86.94 103 ASP A N 1
ATOM 753 C CA . ASP A 1 103 ? 12.745 -5.327 -5.770 1.00 86.94 103 ASP A CA 1
ATOM 754 C C . ASP A 1 103 ? 11.464 -4.723 -5.197 1.00 86.94 103 ASP A C 1
ATOM 756 O O . ASP A 1 103 ? 11.341 -4.561 -3.980 1.00 86.94 103 ASP A O 1
ATOM 760 N N . CYS A 1 104 ? 10.490 -4.436 -6.063 1.00 89.06 104 CYS A N 1
ATOM 761 C CA . CYS A 1 104 ? 9.207 -3.880 -5.660 1.00 89.06 104 CYS A CA 1
ATOM 762 C C . CYS A 1 104 ? 8.438 -4.839 -4.742 1.00 89.06 104 CYS A C 1
ATOM 764 O O . CYS A 1 104 ? 7.929 -4.401 -3.713 1.00 89.06 104 CYS A O 1
ATOM 766 N N . VAL A 1 105 ? 8.389 -6.136 -5.060 1.00 90.94 105 VAL A N 1
ATOM 767 C CA . VAL A 1 105 ? 7.713 -7.154 -4.237 1.00 90.94 105 VAL A CA 1
ATOM 768 C C . VAL A 1 105 ? 8.411 -7.325 -2.885 1.00 90.94 105 VAL A C 1
ATOM 770 O O . VAL A 1 105 ? 7.734 -7.419 -1.858 1.00 90.94 105 VAL A O 1
ATOM 773 N N . ARG A 1 106 ? 9.750 -7.308 -2.842 1.00 91.31 106 ARG A N 1
ATOM 774 C CA . ARG A 1 106 ? 10.505 -7.369 -1.577 1.00 91.31 106 ARG A CA 1
ATOM 775 C C . ARG A 1 106 ? 10.223 -6.166 -0.685 1.00 91.31 106 ARG A C 1
ATOM 777 O O . ARG A 1 106 ? 9.917 -6.342 0.493 1.00 91.31 106 ARG A O 1
ATOM 784 N N . PHE A 1 107 ? 10.291 -4.958 -1.242 1.00 91.56 107 PHE A N 1
ATOM 785 C CA . PHE A 1 107 ? 10.006 -3.737 -0.491 1.00 91.56 107 PHE A CA 1
ATOM 786 C C . PHE A 1 107 ? 8.545 -3.681 -0.027 1.00 91.56 107 PHE A C 1
ATOM 788 O O . PHE A 1 107 ? 8.260 -3.307 1.107 1.00 91.56 107 PHE A O 1
ATOM 795 N N . PHE A 1 108 ? 7.621 -4.138 -0.870 1.00 93.69 108 PHE A N 1
ATOM 796 C CA . PHE A 1 108 ? 6.204 -4.266 -0.550 1.00 93.69 108 PHE A CA 1
ATOM 797 C C . PHE A 1 108 ? 5.935 -5.202 0.631 1.00 93.69 108 PHE A C 1
ATOM 799 O O . PHE A 1 108 ? 5.189 -4.839 1.541 1.00 93.69 108 PHE A O 1
ATOM 806 N N . ALA A 1 109 ? 6.563 -6.380 0.651 1.00 94.38 109 ALA A N 1
ATOM 807 C CA . ALA A 1 109 ? 6.433 -7.323 1.759 1.00 94.38 109 ALA A CA 1
ATOM 808 C C . ALA A 1 109 ? 7.000 -6.752 3.068 1.00 94.38 109 ALA A C 1
ATOM 810 O O . ALA A 1 109 ? 6.392 -6.917 4.127 1.00 94.38 109 ALA A O 1
ATOM 811 N N . LEU A 1 110 ? 8.130 -6.043 2.986 1.00 93.88 110 LEU A N 1
ATOM 812 C CA . LEU A 1 110 ? 8.753 -5.382 4.130 1.00 93.88 110 LEU A CA 1
ATOM 813 C C . LEU A 1 110 ? 7.855 -4.273 4.700 1.00 93.88 110 LEU A C 1
ATOM 815 O O . LEU A 1 110 ? 7.593 -4.262 5.902 1.00 93.88 110 LEU A O 1
ATOM 819 N N . LEU A 1 111 ? 7.303 -3.407 3.842 1.00 94.88 111 LEU A N 1
ATOM 820 C CA . LEU A 1 111 ? 6.340 -2.380 4.253 1.00 94.88 111 LEU A CA 1
ATOM 821 C C . LEU A 1 111 ? 5.096 -2.987 4.906 1.00 94.88 111 LEU A C 1
ATOM 823 O O . LEU A 1 111 ? 4.687 -2.527 5.967 1.00 94.88 111 LEU A O 1
ATOM 827 N N . ALA A 1 112 ? 4.509 -4.031 4.313 1.00 95.12 112 ALA A N 1
ATOM 828 C CA . ALA A 1 112 ? 3.336 -4.696 4.880 1.00 95.12 112 ALA A CA 1
ATOM 829 C C . ALA A 1 112 ? 3.616 -5.282 6.274 1.00 95.12 112 ALA A C 1
ATOM 831 O O . ALA A 1 112 ? 2.763 -5.208 7.160 1.00 95.12 112 ALA A O 1
ATOM 832 N N . GLY A 1 113 ? 4.819 -5.827 6.480 1.00 94.06 113 GLY A N 1
ATOM 833 C CA . GLY A 1 113 ? 5.255 -6.323 7.781 1.00 94.06 113 GLY A CA 1
ATOM 834 C C . GLY A 1 113 ? 5.398 -5.224 8.827 1.00 94.06 113 GLY A C 1
ATOM 835 O O . GLY A 1 113 ? 4.854 -5.341 9.922 1.00 94.06 113 GLY A O 1
ATOM 836 N N . GLU A 1 114 ? 6.062 -4.123 8.494 1.00 93.69 114 GLU A N 1
ATOM 837 C CA . GLU A 1 114 ? 6.179 -2.996 9.424 1.00 93.69 114 GLU A CA 1
ATOM 838 C C . GLU A 1 114 ? 4.819 -2.358 9.730 1.00 93.69 114 GLU A C 1
ATOM 840 O O . GLU A 1 114 ? 4.524 -2.057 10.886 1.00 93.69 114 GLU A O 1
ATOM 845 N N . MET A 1 115 ? 3.956 -2.213 8.721 1.00 94.56 115 MET A N 1
ATOM 846 C CA . MET A 1 115 ? 2.606 -1.679 8.900 1.00 94.56 115 MET A CA 1
ATOM 847 C C . MET A 1 115 ? 1.766 -2.551 9.819 1.00 94.56 115 MET A C 1
ATOM 849 O O . MET A 1 115 ? 1.151 -2.034 10.746 1.00 94.56 115 MET A O 1
ATOM 853 N N . GLY A 1 116 ? 1.751 -3.864 9.596 1.00 92.31 116 GLY A N 1
ATOM 854 C CA . GLY A 1 116 ? 1.004 -4.773 10.452 1.00 92.31 116 GLY A CA 1
ATOM 855 C C . GLY A 1 116 ? 1.495 -4.745 11.901 1.00 92.31 116 GLY A C 1
ATOM 856 O O . GLY A 1 116 ? 0.681 -4.765 12.824 1.00 92.31 116 GLY A O 1
ATOM 857 N N . ALA A 1 117 ? 2.811 -4.634 12.116 1.00 88.81 117 ALA A N 1
ATOM 858 C CA . ALA A 1 117 ? 3.382 -4.504 13.452 1.00 88.81 117 ALA A CA 1
ATOM 859 C C . ALA A 1 117 ? 2.968 -3.181 14.115 1.00 88.81 117 ALA A C 1
ATOM 861 O O . ALA A 1 117 ? 2.575 -3.182 15.279 1.00 88.81 117 ALA A O 1
ATOM 862 N N . THR A 1 118 ? 2.998 -2.068 13.375 1.00 88.62 118 THR A N 1
ATOM 863 C CA . THR A 1 118 ? 2.534 -0.759 13.857 1.00 88.62 118 THR A CA 1
ATOM 864 C C . THR A 1 118 ? 1.043 -0.768 14.182 1.00 88.62 118 THR A C 1
ATOM 866 O O . THR A 1 118 ? 0.665 -0.293 15.246 1.00 88.62 118 THR A O 1
ATOM 869 N N . LEU A 1 119 ? 0.202 -1.343 13.323 1.00 86.38 119 LEU A N 1
ATOM 870 C CA . LEU A 1 119 ? -1.241 -1.442 13.560 1.00 86.38 119 LEU A CA 1
ATOM 871 C C . LEU A 1 119 ? -1.561 -2.352 14.750 1.00 86.38 119 LEU A C 1
ATOM 873 O O . LEU A 1 119 ? -2.418 -2.014 15.553 1.00 86.38 119 LEU A O 1
ATOM 877 N N . SER A 1 120 ? -0.835 -3.460 14.915 1.00 81.88 120 SER A N 1
ATOM 878 C CA . SER A 1 120 ? -1.003 -4.349 16.074 1.00 81.88 120 SER A CA 1
ATOM 879 C C . SER A 1 120 ? -0.550 -3.683 17.377 1.00 81.88 120 SER A C 1
ATOM 881 O O . SER A 1 120 ? -1.197 -3.838 18.409 1.00 81.88 120 SER A O 1
ATOM 883 N N . PHE A 1 121 ? 0.553 -2.928 17.336 1.00 68.56 121 PHE A N 1
ATOM 884 C CA . PHE A 1 121 ? 1.051 -2.166 18.482 1.00 68.56 121 PHE A CA 1
ATOM 885 C C . PHE A 1 121 ? 0.087 -1.040 18.862 1.00 68.56 121 PHE A C 1
ATOM 887 O O . PHE A 1 121 ? -0.227 -0.878 20.039 1.00 68.56 121 PHE A O 1
ATOM 894 N N . ASN A 1 122 ? -0.439 -0.318 17.872 1.00 61.84 122 ASN A N 1
ATOM 895 C CA . ASN A 1 122 ? -1.451 0.706 18.092 1.00 61.84 122 ASN A CA 1
ATOM 896 C C . ASN A 1 122 ? -2.746 0.095 18.617 1.00 61.84 122 ASN A C 1
ATOM 898 O O . ASN A 1 122 ? -3.206 0.570 19.631 1.00 61.84 122 ASN A O 1
ATOM 902 N N . ALA A 1 123 ? -3.241 -1.025 18.082 1.00 58.91 123 ALA A N 1
ATOM 903 C CA . ALA A 1 123 ? -4.403 -1.720 18.646 1.00 58.91 123 ALA A CA 1
ATOM 904 C C . ALA A 1 123 ? -4.183 -2.158 20.112 1.00 58.91 123 ALA A C 1
ATOM 906 O O . ALA A 1 123 ? -5.113 -2.157 20.916 1.00 58.91 123 ALA A O 1
ATOM 907 N N . SER A 1 124 ? -2.945 -2.511 20.486 1.00 54.84 124 SER A N 1
ATOM 908 C CA . SER A 1 124 ? -2.597 -2.830 21.879 1.00 54.84 124 SER A CA 1
ATOM 909 C C . SER A 1 124 ? -2.436 -1.600 22.786 1.00 54.84 124 SER A C 1
ATOM 911 O O . SER A 1 124 ? -2.648 -1.715 23.993 1.00 54.84 124 SER A O 1
ATOM 913 N N . ASN A 1 125 ? -2.102 -0.434 22.224 1.00 47.53 125 ASN A N 1
ATOM 914 C CA . ASN A 1 125 ? -2.028 0.847 22.940 1.00 47.53 125 ASN A CA 1
ATOM 915 C C . ASN A 1 125 ? -3.362 1.622 22.916 1.00 47.53 125 ASN A C 1
ATOM 917 O O . ASN A 1 125 ? -3.616 2.429 23.810 1.00 47.53 125 ASN A O 1
ATOM 921 N N . ASP A 1 126 ? -4.238 1.326 21.953 1.00 50.81 126 ASP A N 1
ATOM 922 C CA . ASP A 1 126 ? -5.505 2.008 21.686 1.00 50.81 126 ASP A CA 1
ATOM 923 C C . ASP A 1 126 ? -6.458 1.857 22.865 1.00 50.81 126 ASP A C 1
ATOM 925 O O . ASP A 1 126 ? -7.148 2.801 23.204 1.00 50.81 126 ASP A O 1
ATOM 929 N N . MET A 1 127 ? -6.456 0.752 23.615 1.00 46.62 127 MET A N 1
ATOM 930 C CA . MET A 1 127 ? -7.361 0.677 24.774 1.00 46.62 127 MET A CA 1
ATOM 931 C C . MET A 1 127 ? -7.051 1.698 25.887 1.00 46.62 127 MET A C 1
ATOM 933 O O . MET A 1 127 ? -7.904 1.940 26.736 1.00 46.62 127 MET A O 1
ATOM 937 N N . ARG A 1 128 ? -5.864 2.323 25.904 1.00 41.81 128 ARG A N 1
ATOM 938 C CA . ARG A 1 128 ? -5.526 3.404 26.850 1.00 41.81 128 ARG A CA 1
ATOM 939 C C . ARG A 1 128 ? -5.545 4.788 26.217 1.00 41.81 128 ARG A C 1
ATOM 941 O O . ARG A 1 128 ? -5.951 5.732 26.890 1.00 41.81 128 ARG A O 1
ATOM 948 N N . ASP A 1 129 ? -5.133 4.906 24.961 1.00 44.34 129 ASP A N 1
ATOM 949 C CA . ASP A 1 129 ? -5.081 6.198 24.275 1.00 44.34 129 ASP A CA 1
ATOM 950 C C . ASP A 1 129 ? -6.440 6.576 23.668 1.00 44.34 129 ASP A C 1
ATOM 952 O O . ASP A 1 129 ? -6.833 7.731 23.777 1.00 44.34 129 ASP A O 1
ATOM 956 N N . LEU A 1 130 ? -7.243 5.614 23.197 1.00 43.56 130 LEU A N 1
ATOM 957 C CA . LEU A 1 130 ? -8.627 5.836 22.757 1.00 43.56 130 LEU A CA 1
ATOM 958 C C . LEU A 1 130 ? -9.524 6.262 23.941 1.00 43.56 130 LEU A C 1
ATOM 960 O O . LEU A 1 130 ? -10.375 7.131 23.788 1.00 43.56 130 LEU A O 1
ATOM 964 N N . TYR A 1 131 ? -9.272 5.757 25.157 1.00 42.03 131 TYR A N 1
ATOM 965 C CA . TYR A 1 131 ? -9.934 6.252 26.377 1.00 42.03 131 TYR A CA 1
ATOM 966 C C . TYR A 1 131 ? -9.556 7.711 26.701 1.00 42.03 131 TYR A C 1
ATOM 968 O O . TYR A 1 131 ? -10.390 8.468 27.189 1.00 42.03 131 TYR A O 1
ATOM 976 N N . ASN A 1 132 ? -8.319 8.134 26.422 1.00 44.78 132 ASN A N 1
ATOM 977 C CA . ASN A 1 132 ? -7.863 9.496 26.717 1.00 44.78 132 ASN A CA 1
ATOM 978 C C . ASN A 1 132 ? -8.200 10.511 25.606 1.00 44.78 132 ASN A C 1
ATOM 980 O O . ASN A 1 132 ? -8.460 11.667 25.931 1.00 44.78 132 ASN A O 1
ATOM 984 N N . ASP A 1 133 ? -8.245 10.099 24.334 1.00 45.16 133 ASP A N 1
ATOM 985 C CA . ASP A 1 133 ? -8.547 10.979 23.191 1.00 45.16 133 ASP A CA 1
ATOM 986 C C . ASP A 1 133 ? -10.058 11.146 22.931 1.00 45.16 133 ASP A C 1
ATOM 988 O O . ASP A 1 133 ? -10.475 12.170 22.388 1.00 45.16 133 ASP A O 1
ATOM 992 N N . ILE A 1 134 ? -10.909 10.194 23.348 1.00 47.25 134 ILE A N 1
ATOM 993 C CA . ILE A 1 134 ? -12.378 10.311 23.211 1.00 47.25 134 ILE A CA 1
ATOM 994 C C . ILE A 1 134 ? -12.999 11.162 24.339 1.00 47.25 134 ILE A C 1
ATOM 996 O O . ILE A 1 134 ? -14.128 11.643 24.215 1.00 47.25 134 ILE A O 1
ATOM 1000 N N . PHE A 1 135 ? -12.268 11.446 25.423 1.00 41.69 135 PHE A N 1
ATOM 1001 C CA . PHE A 1 135 ? -12.774 12.236 26.551 1.00 41.69 135 PHE A CA 1
ATOM 1002 C C . PHE A 1 135 ? -12.785 13.752 26.281 1.00 41.69 135 PHE A C 1
ATOM 1004 O O . PHE A 1 135 ? -12.192 14.542 27.014 1.00 41.69 135 PHE A O 1
ATOM 1011 N N . HIS A 1 136 ? -13.520 14.178 25.248 1.00 44.75 136 HIS A N 1
ATOM 1012 C CA . HIS A 1 136 ? -14.001 15.557 25.078 1.00 44.75 136 HIS A CA 1
ATOM 1013 C C . HIS A 1 136 ? -15.523 15.675 24.862 1.00 44.75 136 HIS A C 1
ATOM 1015 O O . HIS A 1 136 ? -16.018 16.782 24.652 1.00 44.75 136 HIS A O 1
ATOM 1021 N N . THR A 1 137 ? -16.290 14.592 25.026 1.00 45.91 137 THR A N 1
ATOM 1022 C CA . THR A 1 137 ? -17.757 14.664 25.160 1.00 45.91 137 THR A CA 1
ATOM 1023 C C . THR A 1 137 ? -18.253 13.692 26.225 1.00 45.91 137 THR A C 1
ATOM 1025 O O . THR A 1 137 ? -18.083 12.485 26.093 1.00 45.91 137 THR A O 1
ATOM 1028 N N . ASP A 1 138 ? -18.856 14.237 27.283 1.00 52.97 138 ASP A N 1
ATOM 1029 C CA . ASP A 1 138 ? -19.498 13.496 28.371 1.00 52.97 138 ASP A CA 1
ATOM 1030 C C . ASP A 1 138 ? -20.546 12.490 27.842 1.00 52.97 138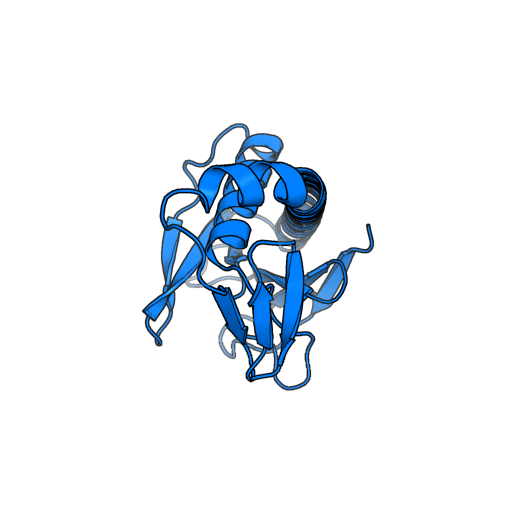 ASP A C 1
ATOM 1032 O O . ASP A 1 138 ? -21.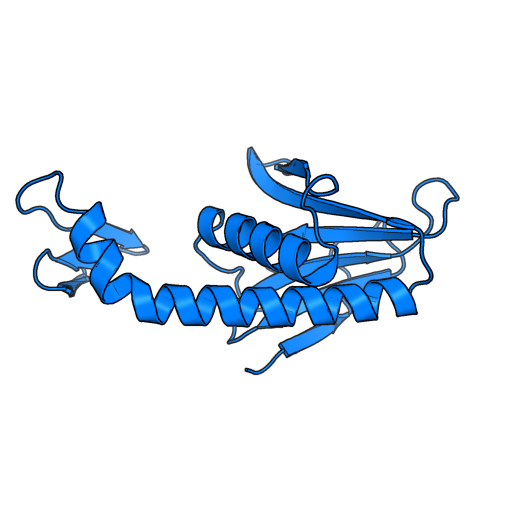587 12.895 27.330 1.00 52.97 138 ASP A O 1
ATOM 1036 N N . GLY A 1 139 ? -20.303 11.188 28.035 1.00 58.56 139 GLY A N 1
ATOM 1037 C CA . GLY A 1 139 ? -21.355 10.188 28.276 1.00 58.56 139 GLY A CA 1
ATOM 1038 C C . GLY A 1 139 ? -22.175 9.630 27.101 1.00 58.56 139 GLY A C 1
ATOM 1039 O O . GLY A 1 139 ? -23.213 9.035 27.371 1.00 58.56 139 GLY A O 1
ATOM 1040 N N . GLU A 1 140 ? -21.756 9.770 25.840 1.00 60.38 140 GLU A N 1
ATOM 1041 C CA . GLU A 1 140 ? -22.510 9.247 24.680 1.00 60.38 140 GLU A CA 1
ATOM 1042 C C . GLU A 1 140 ? -21.793 8.079 23.974 1.00 60.38 140 GLU A C 1
ATOM 1044 O O . GLU A 1 140 ? -20.568 8.067 23.850 1.00 60.38 140 GLU A O 1
ATOM 1049 N N . ALA A 1 141 ? -22.569 7.107 23.480 1.00 65.31 141 ALA A N 1
ATOM 1050 C CA . ALA A 1 141 ? -22.065 5.908 22.804 1.00 65.31 141 ALA A CA 1
ATOM 1051 C C . ALA A 1 141 ? -21.582 6.194 21.364 1.00 65.31 141 ALA A C 1
ATOM 1053 O O . ALA A 1 141 ? -22.251 6.886 20.591 1.00 65.31 141 ALA A O 1
ATOM 1054 N N . MET A 1 142 ? -20.443 5.619 20.967 1.00 68.81 142 MET A N 1
ATOM 1055 C CA . MET A 1 142 ? -19.808 5.822 19.658 1.00 68.81 142 MET A CA 1
ATOM 1056 C C . MET A 1 142 ? -20.300 4.805 18.622 1.00 68.81 142 MET A C 1
ATOM 1058 O O . MET A 1 142 ? -20.108 3.610 18.804 1.00 68.81 142 MET A O 1
ATOM 1062 N N . TYR A 1 143 ? -20.863 5.259 17.499 1.00 72.06 143 TYR A N 1
ATOM 1063 C CA . TYR A 1 143 ? -21.256 4.372 16.395 1.00 72.06 143 TYR A CA 1
ATOM 1064 C C . TYR A 1 143 ? -20.038 3.838 15.629 1.00 72.06 143 TYR A C 1
ATOM 1066 O O . TYR A 1 143 ? -19.225 4.624 15.140 1.00 72.06 143 TYR A O 1
ATOM 1074 N N . LEU A 1 144 ? -19.948 2.515 15.481 1.00 70.88 144 LEU A N 1
ATOM 1075 C CA . LEU A 1 144 ? -18.863 1.834 14.775 1.00 70.88 144 LEU A CA 1
ATOM 1076 C C . LEU A 1 144 ? -19.285 1.450 13.347 1.00 70.88 144 LEU A C 1
ATOM 1078 O O . LEU A 1 144 ? -18.713 1.944 12.376 1.00 70.88 144 LEU A O 1
ATOM 1082 N N . SER A 1 145 ? -20.299 0.592 13.211 1.00 56.12 145 SER A N 1
ATOM 1083 C CA . SER A 1 145 ? -20.893 0.156 11.934 1.00 56.12 145 SER A CA 1
ATOM 1084 C C . SER A 1 145 ? -22.061 -0.800 12.189 1.00 56.12 145 SER A C 1
ATOM 1086 O O . SER A 1 145 ? -22.078 -1.450 13.227 1.00 56.12 145 SER A O 1
ATOM 1088 N N . ASP A 1 146 ? -22.983 -0.950 11.236 1.00 77.69 146 ASP A N 1
ATOM 1089 C CA . ASP A 1 146 ? -24.070 -1.947 11.258 1.00 77.69 146 ASP A CA 1
ATOM 1090 C C . ASP A 1 146 ? -24.911 -1.971 12.549 1.00 77.69 146 ASP A C 1
ATOM 1092 O O . ASP A 1 146 ? -25.253 -3.028 13.060 1.00 77.69 146 ASP A O 1
ATOM 1096 N N . GLY A 1 147 ? -25.235 -0.798 13.098 1.00 74.25 147 GLY A N 1
ATOM 1097 C CA . GLY A 1 147 ? -25.996 -0.701 14.354 1.00 74.25 147 GLY A CA 1
ATOM 1098 C C . GLY A 1 147 ? -25.167 -0.969 15.613 1.00 74.25 147 GLY A C 1
ATOM 1099 O O . GLY A 1 147 ? -25.705 -0.913 16.710 1.00 74.25 147 GLY A O 1
ATOM 1100 N N . ILE A 1 148 ? -23.860 -1.220 15.495 1.00 73.69 148 ILE A N 1
ATOM 1101 C CA . ILE A 1 148 ? -22.974 -1.450 16.640 1.00 73.69 148 ILE A CA 1
ATOM 1102 C C . ILE A 1 148 ? -22.442 -0.126 17.187 1.00 73.69 148 ILE A C 1
ATOM 1104 O O . ILE A 1 148 ? -21.904 0.702 16.445 1.00 73.69 148 ILE A O 1
ATOM 1108 N N . TYR A 1 149 ? -22.549 0.035 18.502 1.00 83.50 149 TYR A N 1
ATOM 1109 C CA . TYR A 1 149 ? -22.056 1.165 19.276 1.00 83.50 149 TYR A CA 1
ATOM 1110 C C . TYR A 1 149 ? -21.071 0.695 20.354 1.00 83.50 149 TYR A C 1
ATOM 1112 O O . TYR A 1 149 ? -21.200 -0.407 20.885 1.00 83.50 149 TYR A O 1
ATOM 1120 N N . LEU A 1 150 ? -20.104 1.546 20.690 1.00 71.62 150 LEU A N 1
ATOM 1121 C CA . LEU A 1 150 ? -19.199 1.401 21.828 1.00 71.62 150 LEU A CA 1
ATOM 1122 C C . LEU A 1 150 ? -19.644 2.358 22.942 1.00 71.62 150 LEU A C 1
ATOM 1124 O O . LEU A 1 150 ? -19.635 3.575 22.744 1.00 71.62 150 LEU A O 1
ATOM 1128 N N . GLU A 1 151 ? -20.057 1.817 24.084 1.00 79.50 151 GLU A N 1
ATOM 1129 C CA . GLU A 1 151 ? -20.454 2.589 25.266 1.00 79.50 151 GLU A CA 1
ATOM 1130 C C . GLU A 1 151 ? -19.225 3.166 26.004 1.00 79.50 151 GLU A C 1
ATOM 1132 O O . GLU A 1 151 ? -18.113 2.644 25.869 1.00 79.50 151 GLU A O 1
ATOM 1137 N N . PRO A 1 152 ? -19.388 4.238 26.807 1.00 60.47 152 PRO A N 1
ATOM 1138 C CA . PRO A 1 152 ? -18.287 4.865 27.550 1.00 60.47 152 PRO A CA 1
ATOM 1139 C C . PRO A 1 152 ? -17.564 3.946 28.548 1.00 60.47 152 PRO A C 1
ATOM 1141 O O . PRO A 1 152 ? -16.433 4.233 28.941 1.00 60.47 152 PRO A O 1
ATOM 1144 N N . ASP A 1 153 ? -18.203 2.860 28.982 1.00 72.94 153 ASP A N 1
ATOM 1145 C CA . ASP A 1 153 ? -17.612 1.826 29.840 1.00 72.94 153 ASP A CA 1
ATOM 1146 C C . ASP A 1 153 ? -16.831 0.752 29.058 1.00 72.94 153 ASP A C 1
ATOM 1148 O O . ASP A 1 153 ? -16.203 -0.122 29.662 1.00 72.94 153 ASP A O 1
ATOM 1152 N N . GLY A 1 154 ? -16.808 0.855 27.726 1.00 57.66 154 GLY A N 1
ATOM 1153 C CA . GLY A 1 154 ? -16.106 -0.050 26.825 1.00 57.66 154 GLY A CA 1
ATOM 1154 C C . GLY A 1 154 ? -16.929 -1.255 26.371 1.00 57.66 154 GLY A C 1
ATOM 1155 O O . GLY A 1 154 ? -16.377 -2.120 25.685 1.00 57.66 154 GLY A O 1
ATOM 1156 N N . GLU A 1 155 ? -18.216 -1.344 26.718 1.00 68.25 155 GLU A N 1
ATOM 1157 C CA . GLU A 1 155 ? -19.087 -2.402 26.206 1.00 68.25 155 GLU A CA 1
ATOM 1158 C C . GLU A 1 155 ? -19.537 -2.135 24.760 1.00 68.25 155 GLU A C 1
ATOM 1160 O O . GLU A 1 155 ? -19.817 -1.007 24.355 1.00 68.25 155 GLU A O 1
ATOM 1165 N N . LEU A 1 156 ? -19.614 -3.204 23.962 1.00 64.81 156 LEU A N 1
ATOM 1166 C CA . LEU A 1 156 ? -20.178 -3.167 22.614 1.00 64.81 156 LEU A CA 1
ATOM 1167 C C . LEU A 1 156 ? -21.663 -3.516 22.679 1.00 64.81 156 LEU A C 1
ATOM 1169 O O . LEU A 1 156 ? -22.024 -4.589 23.165 1.00 64.81 156 LEU A O 1
ATOM 1173 N N . ILE A 1 157 ? -22.511 -2.648 22.137 1.00 73.38 157 ILE A N 1
ATOM 1174 C CA . ILE A 1 157 ? -23.960 -2.855 22.077 1.00 73.38 157 ILE A CA 1
ATOM 1175 C C . ILE A 1 157 ? -24.478 -2.693 20.648 1.00 73.38 157 ILE A C 1
ATOM 1177 O O . ILE A 1 157 ? -23.876 -2.001 19.835 1.00 73.38 157 ILE A O 1
ATOM 1181 N N . GLU A 1 158 ? -25.620 -3.299 20.349 1.00 80.12 158 GLU A N 1
ATOM 1182 C CA . GLU A 1 158 ? -26.334 -3.140 1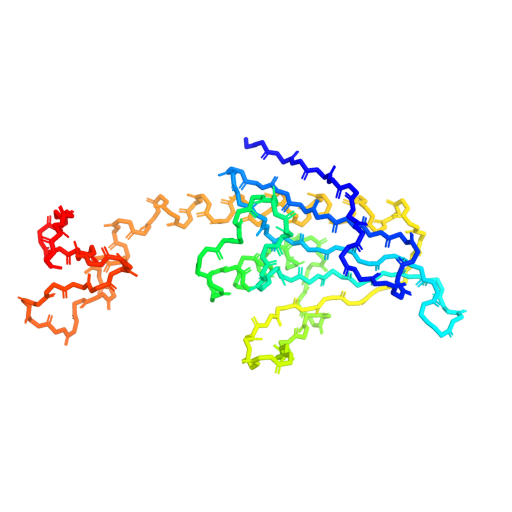9.078 1.00 80.12 158 GLU A CA 1
ATOM 1183 C C . GLU A 1 158 ? -27.598 -2.299 19.326 1.00 80.12 158 GLU A C 1
ATOM 1185 O O . GLU A 1 158 ? -28.357 -2.601 20.254 1.00 80.12 158 GLU A O 1
ATOM 1190 N N . ARG A 1 159 ? -27.809 -1.226 18.553 1.00 77.44 159 ARG A N 1
ATOM 1191 C CA . ARG A 1 159 ? -29.006 -0.367 18.611 1.00 77.44 159 ARG A CA 1
ATOM 1192 C C . ARG A 1 159 ? -29.678 -0.245 17.248 1.00 77.44 159 ARG A C 1
ATOM 1194 O O . ARG A 1 159 ? -28.958 -0.177 16.227 1.00 77.44 159 ARG A O 1
#

Sequence (159 aa):
MNIKIIASQKFHHSPAQYRADVEGFTLLRLTCGSSYGLSGGAIKTATVGDDGGVPVYPDQGALISAMKVALIKSAGSDRDLEIRRDSLGRAFGEITGKGSEDDCVRFFALLAGEMGATLSFNASNDMRDLYNDIFHTDGEAMYLSDGIYLEPDGELIER

Organism: NCBI:txid2552766